Protein AF-A0A1S8B985-F1 (afdb_monomer_lite)

pLDDT: mean 82.53, std 15.38, range [35.03, 96.81]

Sequence (69 aa):
MAADDKPENPWTDSAASTFDGKQYSQYFDPCQEAASKSLRCLHRNGGDREMCSDYFQAYRDCKKQWVRS

InterPro domains:
  IPR009069 Cysteine alpha-hairpin motif superfamily [SSF47072] (25-67)
  IPR010625 CHCH [PF06747] (31-65)
  IPR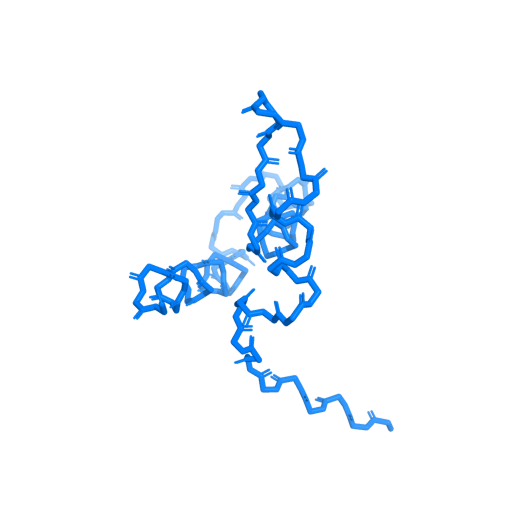051040 Cytochrome c oxidase-assembly factor COX23 [PTHR46811] (5-68)

Structure (mmCIF, N/CA/C/O backbone):
data_AF-A0A1S8B985-F1
#
_entry.id   AF-A0A1S8B985-F1
#
loop_
_atom_site.group_PDB
_atom_site.id
_atom_site.type_symbol
_atom_site.label_atom_id
_atom_site.label_alt_id
_atom_site.label_comp_id
_atom_site.label_asym_id
_atom_site.label_entity_id
_atom_site.label_seq_id
_atom_site.pdbx_PDB_ins_code
_atom_site.Cartn_x
_atom_site.Cartn_y
_atom_site.Cartn_z
_atom_site.occupancy
_atom_site.B_iso_or_equiv
_atom_site.auth_seq_id
_atom_site.auth_comp_id
_atom_site.auth_asym_id
_atom_site.auth_atom_id
_atom_site.pdbx_PDB_model_num
ATOM 1 N N . MET A 1 1 ? 17.848 -12.177 15.816 1.00 35.03 1 MET A N 1
ATOM 2 C CA . MET A 1 1 ? 16.630 -11.376 16.056 1.00 35.03 1 MET A CA 1
ATOM 3 C C . MET A 1 1 ? 15.592 -11.876 15.068 1.00 35.03 1 MET A C 1
ATOM 5 O O . MET A 1 1 ? 15.754 -11.636 13.881 1.00 35.03 1 MET A O 1
ATOM 9 N N . ALA A 1 2 ? 14.653 -12.705 15.524 1.00 40.94 2 ALA A N 1
ATOM 10 C CA . ALA A 1 2 ? 13.606 -13.268 14.678 1.00 40.94 2 ALA A CA 1
ATOM 11 C C . ALA A 1 2 ? 12.456 -12.257 14.617 1.00 40.94 2 ALA A C 1
ATOM 13 O O . ALA A 1 2 ? 11.841 -11.976 15.642 1.00 40.94 2 ALA A O 1
ATOM 14 N N . ALA A 1 3 ? 12.232 -11.664 13.446 1.00 43.97 3 ALA A N 1
ATOM 15 C CA . ALA A 1 3 ? 11.006 -10.933 13.170 1.00 43.97 3 ALA A CA 1
ATOM 16 C C . ALA A 1 3 ? 9.948 -11.973 12.795 1.00 43.97 3 ALA A C 1
ATOM 18 O O . ALA A 1 3 ? 9.903 -12.449 11.662 1.00 43.97 3 ALA A O 1
ATOM 19 N N . ASP A 1 4 ? 9.169 -12.382 13.789 1.00 46.62 4 ASP A N 1
ATOM 20 C CA . ASP A 1 4 ? 7.902 -13.077 13.596 1.00 46.62 4 ASP A CA 1
ATOM 21 C C . ASP A 1 4 ? 6.904 -12.042 13.041 1.00 46.62 4 ASP A C 1
ATOM 23 O O . ASP A 1 4 ? 6.137 -11.445 13.783 1.00 46.62 4 ASP A O 1
ATOM 27 N N . ASP A 1 5 ? 6.989 -11.720 11.746 1.00 46.41 5 ASP A N 1
ATOM 28 C CA . ASP A 1 5 ? 5.998 -10.877 11.055 1.00 46.41 5 ASP A CA 1
ATOM 29 C C . ASP A 1 5 ? 4.929 -11.807 10.473 1.00 46.41 5 ASP A C 1
ATOM 31 O O . ASP A 1 5 ? 4.821 -12.051 9.271 1.00 46.41 5 ASP A O 1
ATOM 35 N N . LYS A 1 6 ? 4.163 -12.432 11.369 1.00 45.19 6 LYS A N 1
ATOM 36 C CA . LYS A 1 6 ? 2.831 -12.919 11.012 1.00 45.19 6 LYS A CA 1
ATOM 37 C C . LYS A 1 6 ? 2.066 -11.685 10.510 1.00 45.19 6 LYS A C 1
ATOM 39 O O . LYS A 1 6 ? 2.226 -10.642 11.133 1.00 45.19 6 LYS A O 1
ATOM 44 N N . PRO A 1 7 ? 1.257 -11.733 9.434 1.00 50.88 7 PRO A N 1
ATOM 45 C CA . PRO A 1 7 ? 0.459 -10.576 9.043 1.00 50.88 7 PRO A CA 1
ATOM 46 C C . PRO A 1 7 ? -0.574 -10.334 10.145 1.00 50.88 7 PRO A C 1
ATOM 48 O O . PRO A 1 7 ? -1.645 -10.942 10.163 1.00 50.88 7 PRO A O 1
ATOM 51 N N . GLU A 1 8 ? -0.191 -9.531 11.130 1.00 58.94 8 GLU A N 1
ATOM 52 C CA . GLU A 1 8 ? -1.037 -9.119 12.229 1.00 58.94 8 GLU A CA 1
ATOM 53 C C . GLU A 1 8 ? -2.185 -8.330 11.610 1.00 58.94 8 GLU A C 1
ATOM 55 O O . GLU A 1 8 ? -1.988 -7.524 10.697 1.00 58.94 8 GLU A O 1
ATOM 60 N N . ASN A 1 9 ? -3.400 -8.654 12.041 1.00 68.62 9 ASN A N 1
ATOM 61 C CA . ASN A 1 9 ? -4.633 -8.097 11.514 1.00 68.62 9 ASN A CA 1
ATOM 62 C C . ASN A 1 9 ? -4.483 -6.572 11.310 1.00 68.62 9 ASN A C 1
ATOM 64 O O . ASN A 1 9 ? -4.146 -5.875 12.267 1.00 68.62 9 ASN A O 1
ATOM 68 N N . PRO A 1 10 ? -4.733 -6.028 10.105 1.00 71.12 10 PRO A N 1
ATOM 69 C CA . PRO A 1 10 ? -4.471 -4.615 9.814 1.00 71.12 10 PRO A CA 1
ATOM 70 C C . PRO A 1 10 ? -5.343 -3.665 10.642 1.00 71.12 10 PRO A C 1
ATOM 72 O O . PRO A 1 10 ? -5.040 -2.481 10.772 1.00 71.12 10 PRO A O 1
ATOM 75 N N . TRP A 1 11 ? -6.413 -4.194 11.235 1.00 75.12 11 TRP A N 1
ATOM 76 C CA . TRP A 1 11 ? -7.189 -3.533 12.268 1.00 75.12 11 TRP A CA 1
ATOM 77 C C . TRP A 1 11 ? -6.625 -3.866 13.658 1.00 75.12 11 TRP A C 1
ATOM 79 O O . TRP A 1 11 ? -7.065 -4.817 14.310 1.00 75.12 11 TRP A O 1
ATOM 89 N N . THR A 1 12 ? -5.620 -3.099 14.088 1.00 77.94 12 THR A N 1
ATOM 90 C CA . THR A 1 12 ? -5.092 -3.101 15.463 1.00 77.94 12 THR A CA 1
ATOM 91 C C . THR A 1 12 ? -5.794 -2.038 16.315 1.00 77.94 12 THR A C 1
ATOM 93 O O . THR A 1 12 ? -6.392 -1.105 15.781 1.00 77.94 12 THR A O 1
ATOM 96 N N . ASP A 1 13 ? -5.688 -2.125 17.644 1.00 75.56 13 ASP A N 1
ATOM 97 C CA . ASP A 1 13 ? -6.205 -1.095 18.568 1.00 75.56 13 ASP A CA 1
ATOM 98 C C . ASP A 1 13 ? -5.664 0.315 18.236 1.00 75.56 13 ASP A C 1
ATOM 100 O O . ASP A 1 13 ? -6.384 1.316 18.248 1.00 75.56 13 ASP A O 1
ATOM 104 N N . SER A 1 14 ? -4.402 0.379 17.804 1.00 76.44 14 SER A N 1
ATOM 105 C CA . SER A 1 14 ? -3.744 1.605 17.349 1.00 76.44 14 SER A CA 1
ATOM 106 C C . SER A 1 14 ? -4.342 2.144 16.044 1.00 76.44 14 SER A C 1
ATOM 108 O O . SER A 1 14 ? -4.528 3.355 15.898 1.00 76.44 14 SER A O 1
ATOM 110 N N . ALA A 1 15 ? -4.665 1.260 15.093 1.00 78.88 15 ALA A N 1
ATOM 111 C CA . ALA A 1 15 ? -5.337 1.632 13.850 1.00 78.88 15 ALA A CA 1
ATOM 112 C C . ALA A 1 15 ? -6.767 2.133 14.113 1.00 78.88 15 ALA A C 1
ATOM 114 O O . ALA A 1 15 ? -7.167 3.147 13.543 1.00 78.88 15 ALA A O 1
ATOM 115 N N . ALA A 1 16 ? -7.497 1.487 15.028 1.00 80.12 16 ALA A N 1
ATOM 116 C CA . ALA A 1 16 ? -8.832 1.909 15.443 1.00 80.12 16 ALA A CA 1
ATOM 117 C C . ALA A 1 16 ? -8.809 3.296 16.108 1.00 80.12 16 ALA A C 1
ATOM 119 O O . ALA A 1 16 ? -9.571 4.178 15.721 1.00 80.12 16 ALA A O 1
ATOM 120 N N . SER A 1 17 ? -7.870 3.526 17.029 1.00 81.12 17 SER A N 1
ATOM 121 C CA . SER A 1 17 ? -7.683 4.825 17.694 1.00 81.12 17 SER A CA 1
ATOM 122 C C . SER A 1 17 ? -7.319 5.942 16.710 1.00 81.12 17 SER A C 1
ATOM 124 O O . SER A 1 17 ? -7.794 7.070 16.825 1.00 81.12 17 SER A O 1
ATOM 126 N N . THR A 1 18 ? -6.495 5.630 15.705 1.00 81.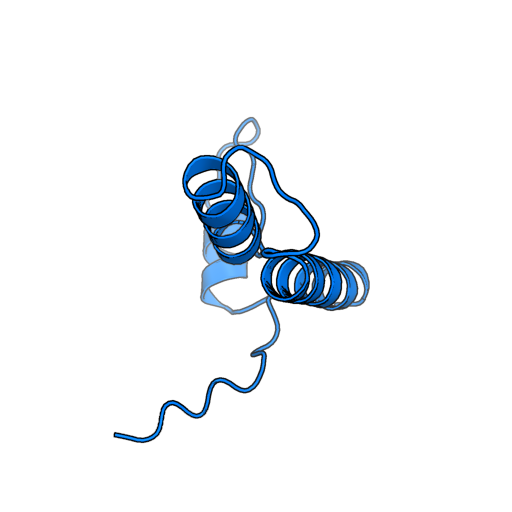31 18 THR A N 1
ATOM 127 C CA . THR A 1 18 ? -6.123 6.589 14.652 1.00 81.31 18 THR A CA 1
ATOM 128 C C . THR A 1 18 ? -7.306 6.903 13.737 1.00 81.31 18 THR A C 1
ATOM 130 O O . THR A 1 18 ? -7.456 8.042 13.300 1.00 81.31 18 THR A O 1
ATOM 133 N N . PHE A 1 19 ? -8.154 5.912 13.450 1.00 82.94 19 PHE A N 1
ATOM 134 C CA . PHE A 1 19 ? -9.373 6.106 12.672 1.00 82.94 19 PHE A CA 1
ATOM 135 C C . PHE A 1 19 ? -10.403 6.969 13.416 1.00 82.94 19 PHE A C 1
ATOM 137 O O . PHE A 1 19 ? -10.986 7.861 12.802 1.00 82.94 19 PHE A O 1
ATOM 144 N N . ASP A 1 20 ? -10.585 6.745 14.720 1.00 81.75 20 ASP A N 1
ATOM 145 C CA . ASP A 1 20 ? -11.520 7.500 15.565 1.00 81.75 20 ASP A CA 1
ATOM 146 C C . ASP A 1 20 ? -11.067 8.957 15.783 1.00 81.75 20 ASP A C 1
ATOM 148 O O . ASP A 1 20 ? -11.856 9.891 15.662 1.00 81.75 20 ASP A O 1
ATOM 152 N N . GLY A 1 21 ? -9.763 9.177 15.999 1.00 82.19 21 GLY A N 1
ATOM 153 C CA . GLY A 1 21 ? -9.184 10.510 16.212 1.00 82.19 21 GLY A CA 1
ATOM 154 C C . GLY A 1 21 ? -8.944 11.334 14.940 1.00 82.19 21 GLY A C 1
ATOM 155 O O . GLY A 1 21 ? -8.458 12.468 15.007 1.00 82.19 21 GLY A O 1
ATOM 156 N N . LYS A 1 22 ? -9.238 10.775 13.766 1.00 82.94 22 LYS A N 1
ATOM 157 C CA . LYS A 1 22 ? -8.964 11.396 12.469 1.00 82.94 22 LYS A CA 1
ATOM 158 C C . LYS A 1 22 ? -9.967 12.520 12.175 1.00 82.94 22 LYS A C 1
ATOM 160 O O . LYS A 1 22 ? -11.156 12.427 12.469 1.00 82.94 22 LYS A O 1
ATOM 165 N N . GLN A 1 23 ? -9.519 13.566 11.481 1.00 84.50 23 GLN A N 1
ATOM 166 C CA . GLN A 1 23 ? -10.437 14.594 10.973 1.00 84.50 23 GLN A CA 1
ATOM 167 C C . GLN A 1 23 ? -11.380 14.005 9.908 1.00 84.50 23 GLN A C 1
ATOM 169 O O . GLN A 1 23 ? -10.981 13.152 9.105 1.00 84.50 23 GLN A O 1
ATOM 174 N N . TYR A 1 24 ? -12.624 14.491 9.845 1.00 75.56 24 TYR A N 1
ATOM 175 C CA . TYR A 1 24 ? -13.647 13.969 8.923 1.00 75.56 24 TYR A CA 1
ATOM 176 C C . TYR A 1 24 ? -13.188 13.930 7.451 1.00 75.56 24 TYR A C 1
ATOM 178 O O . TYR A 1 24 ? -13.537 12.999 6.731 1.00 75.56 24 TYR A O 1
ATOM 186 N N . SER A 1 25 ? -12.336 14.866 7.020 1.00 85.06 25 SER A N 1
ATOM 187 C CA . SER A 1 25 ? -11.794 14.945 5.653 1.00 85.06 25 SER A CA 1
ATOM 188 C C . SER A 1 25 ? -10.476 14.198 5.419 1.00 85.06 25 SER A C 1
ATOM 190 O O . SER A 1 25 ? -10.051 14.059 4.274 1.00 85.06 25 SER A O 1
ATOM 192 N N . GLN A 1 26 ? -9.799 13.730 6.467 1.00 83.62 26 GLN A N 1
ATOM 193 C CA . GLN A 1 26 ? -8.513 13.050 6.318 1.00 83.62 26 GLN A CA 1
ATOM 194 C C . GLN A 1 26 ? -8.727 11.657 5.700 1.00 83.62 26 GLN A C 1
ATOM 196 O O . GLN A 1 26 ? -9.781 11.056 5.871 1.00 83.62 26 GLN A O 1
ATOM 201 N N . TYR A 1 27 ? -7.763 11.137 4.946 1.00 82.00 27 TYR A N 1
ATOM 202 C CA . TYR A 1 27 ? -7.796 9.755 4.457 1.00 82.00 27 TYR A CA 1
ATOM 203 C C . TYR A 1 27 ? -7.037 8.865 5.444 1.00 82.00 27 TYR A C 1
ATOM 205 O O . TYR A 1 27 ? -5.953 9.241 5.884 1.00 82.00 27 TYR A O 1
ATOM 213 N N . PHE A 1 28 ? -7.603 7.711 5.797 1.00 85.12 28 PHE A N 1
ATOM 214 C CA . PHE A 1 28 ? -6.929 6.702 6.611 1.00 85.12 28 PHE A CA 1
ATOM 215 C C . PHE A 1 28 ? -7.018 5.357 5.904 1.00 85.12 28 PHE A C 1
ATOM 217 O O . PHE A 1 28 ? -8.099 4.937 5.493 1.00 85.12 28 PHE A O 1
ATOM 224 N N . ASP A 1 29 ? -5.872 4.704 5.768 1.00 85.25 29 ASP A N 1
ATOM 225 C CA . ASP A 1 29 ? -5.745 3.383 5.174 1.00 85.25 29 ASP A CA 1
ATOM 226 C C . ASP A 1 29 ? -4.810 2.565 6.071 1.00 85.25 29 ASP A C 1
ATOM 228 O O . ASP A 1 29 ? -3.622 2.879 6.160 1.00 85.25 29 ASP A O 1
ATOM 232 N N . PRO A 1 30 ? -5.307 1.520 6.751 1.00 86.44 30 PRO A N 1
ATOM 233 C CA . PRO A 1 30 ? -4.468 0.694 7.618 1.00 86.44 30 PRO A CA 1
ATOM 234 C C . PRO A 1 30 ? -3.398 -0.089 6.834 1.00 86.44 30 PRO A C 1
ATOM 236 O O . PRO A 1 30 ? -2.443 -0.601 7.409 1.00 86.44 30 PRO A O 1
ATOM 239 N N . CYS A 1 31 ? -3.512 -0.146 5.504 1.00 91.44 31 CYS A N 1
ATOM 240 C CA . CYS A 1 31 ? -2.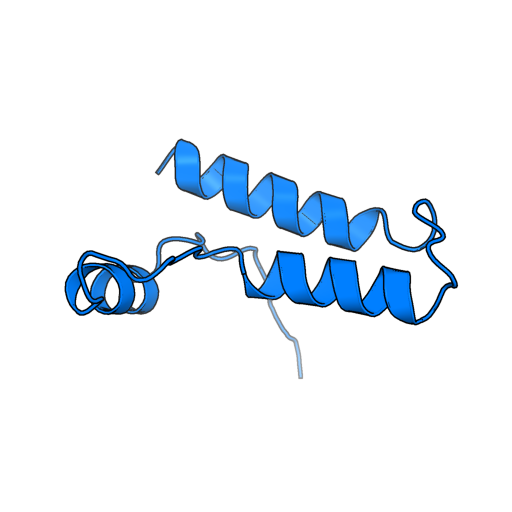571 -0.793 4.596 1.00 91.44 31 CYS A CA 1
ATOM 241 C C . CYS A 1 31 ? -1.575 0.193 3.955 1.00 91.44 31 CYS A C 1
ATOM 243 O O . CYS A 1 31 ? -0.840 -0.184 3.032 1.00 91.44 31 CYS A O 1
ATOM 245 N N . GLN A 1 32 ? -1.516 1.441 4.436 1.00 90.50 32 GLN A N 1
ATOM 246 C CA . GLN A 1 32 ? -0.731 2.522 3.837 1.00 90.50 32 GLN A CA 1
ATOM 247 C C . GLN A 1 32 ? 0.770 2.213 3.804 1.00 90.50 32 GLN A C 1
ATOM 249 O O . GLN A 1 32 ? 1.460 2.587 2.852 1.00 90.50 32 GLN A O 1
ATOM 254 N N . GLU A 1 33 ? 1.281 1.468 4.785 1.00 89.50 33 GLU A N 1
ATOM 255 C CA . GLU A 1 33 ? 2.672 1.006 4.805 1.00 89.50 33 GLU A CA 1
ATOM 256 C C . GLU A 1 33 ? 2.972 0.030 3.658 1.00 89.50 33 GLU A C 1
ATOM 258 O O . GLU A 1 33 ? 3.965 0.189 2.939 1.00 89.50 33 GLU A O 1
ATOM 263 N N . ALA A 1 34 ? 2.090 -0.946 3.420 1.00 91.75 34 ALA A N 1
ATOM 264 C CA . ALA A 1 34 ? 2.230 -1.895 2.315 1.00 91.75 34 ALA A CA 1
ATOM 265 C C . ALA A 1 34 ? 2.112 -1.191 0.949 1.00 91.75 34 ALA A C 1
ATOM 267 O O . ALA A 1 34 ? 2.896 -1.465 0.032 1.00 91.75 34 ALA A O 1
ATOM 268 N N . ALA A 1 35 ? 1.205 -0.216 0.828 1.00 92.31 35 ALA A N 1
ATOM 269 C CA . ALA A 1 35 ? 1.098 0.634 -0.358 1.00 92.31 35 ALA A CA 1
ATOM 270 C C . ALA A 1 35 ? 2.386 1.4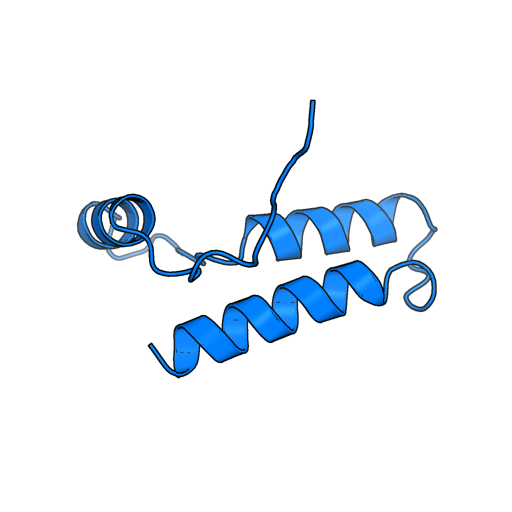44 -0.592 1.00 92.31 35 ALA A C 1
ATOM 272 O O . ALA A 1 35 ? 2.934 1.458 -1.695 1.00 92.31 35 ALA A O 1
ATOM 273 N N . SER A 1 36 ? 2.931 2.055 0.461 1.00 94.12 36 SER A N 1
ATOM 274 C CA . SER A 1 36 ? 4.156 2.858 0.389 1.00 94.12 36 SER A CA 1
ATOM 275 C C . SER A 1 36 ? 5.383 2.017 0.037 1.00 94.12 36 SER A C 1
ATOM 277 O O . SER A 1 36 ? 6.261 2.478 -0.692 1.00 94.12 36 SER A O 1
ATOM 279 N N . LYS A 1 37 ? 5.477 0.773 0.523 1.00 93.94 37 LYS A N 1
ATOM 280 C CA . LYS A 1 37 ? 6.532 -0.175 0.115 1.00 93.94 37 LYS A CA 1
ATOM 281 C C . LYS A 1 37 ? 6.415 -0.532 -1.371 1.00 93.94 37 LYS A C 1
ATOM 283 O O . LYS A 1 37 ? 7.414 -0.481 -2.085 1.00 93.94 37 LYS A O 1
ATOM 288 N N . SER A 1 38 ? 5.195 -0.779 -1.846 1.00 93.38 38 SER A N 1
ATOM 289 C CA . SER A 1 38 ? 4.911 -1.060 -3.258 1.00 93.38 38 SER A CA 1
ATOM 290 C C . SER A 1 38 ? 5.325 0.098 -4.178 1.00 93.38 38 SER A C 1
ATOM 292 O O . SER A 1 38 ? 6.010 -0.112 -5.178 1.00 93.38 38 SER A O 1
ATOM 294 N N . LEU A 1 39 ? 4.982 1.337 -3.810 1.00 95.06 39 LEU A N 1
ATOM 295 C CA . LEU A 1 39 ? 5.367 2.540 -4.561 1.00 95.06 39 LEU A CA 1
ATOM 296 C C . LEU A 1 39 ? 6.882 2.774 -4.543 1.00 95.06 39 LEU A C 1
ATOM 298 O O . LEU A 1 39 ? 7.474 3.080 -5.575 1.00 95.06 39 LEU A O 1
ATOM 302 N N . ARG A 1 40 ? 7.534 2.570 -3.390 1.00 96.06 40 ARG A N 1
ATOM 303 C CA . ARG A 1 40 ? 9.000 2.653 -3.278 1.00 96.06 40 ARG A CA 1
ATOM 304 C C . ARG A 1 40 ? 9.701 1.636 -4.175 1.00 96.06 40 ARG A C 1
ATOM 306 O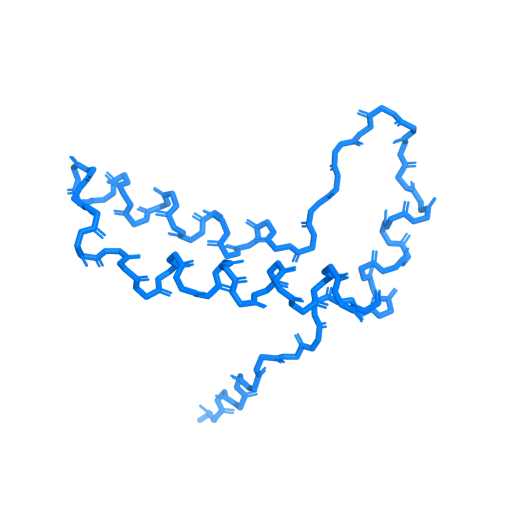 O . ARG A 1 40 ? 10.713 1.977 -4.780 1.00 96.06 40 ARG A O 1
ATOM 313 N N . CYS A 1 41 ? 9.174 0.417 -4.273 1.00 96.81 41 CYS A N 1
ATOM 314 C CA . CYS A 1 41 ? 9.705 -0.595 -5.180 1.00 96.81 41 CYS A CA 1
ATOM 315 C C . CYS A 1 41 ? 9.588 -0.148 -6.644 1.00 96.81 41 CYS A C 1
ATOM 317 O O . CYS A 1 41 ? 10.582 -0.172 -7.367 1.00 96.81 41 CYS A O 1
ATOM 319 N N . LEU A 1 42 ? 8.423 0.358 -7.060 1.00 96.38 42 LEU A N 1
ATOM 320 C CA . LEU A 1 42 ? 8.227 0.870 -8.419 1.00 96.38 42 LEU A CA 1
ATOM 321 C C . LEU A 1 42 ? 9.183 2.023 -8.744 1.00 96.38 42 LEU A C 1
ATOM 323 O O . LEU A 1 42 ? 9.811 2.014 -9.798 1.00 96.38 42 LEU A O 1
ATOM 327 N N . HIS A 1 43 ? 9.349 2.986 -7.833 1.00 96.56 43 HIS A N 1
ATOM 328 C CA . HIS A 1 43 ? 10.266 4.112 -8.038 1.00 96.56 43 HIS A CA 1
ATOM 329 C C . HIS A 1 43 ? 11.725 3.666 -8.210 1.00 96.56 43 HIS A C 1
ATOM 331 O O . HIS A 1 43 ? 12.471 4.298 -8.951 1.00 96.56 43 HIS A O 1
ATOM 337 N N . ARG A 1 44 ? 12.139 2.584 -7.539 1.00 96.12 44 ARG A N 1
ATOM 338 C CA . ARG A 1 44 ? 13.507 2.047 -7.625 1.00 96.12 44 ARG A CA 1
ATOM 339 C C . ARG A 1 44 ? 13.747 1.216 -8.882 1.00 96.12 44 ARG A C 1
ATOM 341 O O . ARG A 1 44 ? 14.856 1.232 -9.398 1.00 96.12 44 ARG A O 1
ATOM 348 N N . ASN A 1 45 ? 12.721 0.523 -9.369 1.00 95.19 45 ASN A N 1
ATOM 349 C CA . ASN A 1 45 ? 12.823 -0.404 -10.498 1.00 95.19 45 ASN A CA 1
ATOM 350 C C . ASN A 1 45 ? 12.245 0.176 -11.802 1.00 95.19 45 ASN A C 1
ATOM 352 O O . ASN A 1 45 ? 11.809 -0.569 -12.672 1.00 95.19 45 ASN A O 1
ATOM 356 N N . GLY A 1 46 ? 12.171 1.505 -11.938 1.00 95.38 46 GLY A N 1
ATOM 357 C CA . GLY A 1 46 ? 11.698 2.152 -13.171 1.00 95.38 46 GLY A CA 1
ATOM 358 C C . GLY A 1 46 ? 10.237 1.852 -13.531 1.00 95.38 46 GLY A C 1
ATOM 359 O O . GLY A 1 46 ? 9.854 1.945 -14.692 1.00 95.38 46 GLY A O 1
ATOM 360 N N . GLY A 1 47 ? 9.418 1.485 -12.544 1.00 93.62 47 GLY A N 1
ATOM 361 C CA . GLY A 1 47 ? 8.026 1.096 -12.747 1.00 93.62 47 GLY A CA 1
ATOM 362 C C . GLY A 1 47 ? 7.819 -0.377 -13.099 1.00 93.62 47 GLY A C 1
ATOM 363 O O . GLY A 1 47 ? 6.685 -0.751 -13.399 1.00 93.62 47 GLY A O 1
ATOM 364 N N . ASP A 1 48 ? 8.859 -1.215 -13.035 1.00 93.75 48 ASP A N 1
ATOM 365 C CA . ASP A 1 48 ? 8.718 -2.654 -13.248 1.00 93.75 48 ASP A CA 1
ATOM 366 C C . ASP A 1 48 ? 7.844 -3.285 -12.154 1.00 93.75 48 ASP A C 1
ATOM 368 O O . ASP A 1 48 ? 8.163 -3.283 -10.961 1.00 93.75 48 ASP A O 1
ATOM 372 N N . ARG A 1 49 ? 6.690 -3.800 -12.579 1.00 92.62 49 ARG A N 1
ATOM 373 C CA . ARG A 1 49 ? 5.668 -4.361 -11.696 1.00 92.62 49 ARG A CA 1
ATOM 374 C C . ARG A 1 49 ? 5.984 -5.796 -11.296 1.00 92.62 49 ARG A C 1
ATOM 376 O O . ARG A 1 49 ? 5.541 -6.212 -10.227 1.00 92.62 49 ARG A O 1
ATOM 383 N N . GLU A 1 50 ? 6.710 -6.549 -12.117 1.00 94.56 50 GLU A N 1
ATOM 384 C CA . GLU A 1 50 ? 7.000 -7.957 -11.834 1.00 94.56 50 GLU A CA 1
ATOM 385 C C . GLU A 1 50 ? 7.954 -8.073 -10.642 1.00 94.56 50 GLU A C 1
ATOM 387 O O . GLU A 1 50 ? 7.696 -8.846 -9.716 1.00 94.56 50 GLU A O 1
ATOM 392 N N . MET A 1 51 ? 8.954 -7.186 -10.587 1.00 91.94 51 MET A N 1
ATOM 393 C CA . MET A 1 51 ? 9.896 -7.055 -9.466 1.00 91.94 51 MET A CA 1
ATOM 394 C C . MET A 1 51 ? 9.232 -6.677 -8.131 1.00 91.94 51 MET A C 1
ATOM 396 O O . MET A 1 51 ? 9.832 -6.851 -7.072 1.00 91.94 51 MET A O 1
ATOM 400 N N . CYS A 1 52 ? 8.009 -6.140 -8.164 1.00 96.62 52 CYS A N 1
ATOM 401 C CA . CYS A 1 52 ? 7.302 -5.619 -6.992 1.00 96.62 52 CYS A CA 1
ATOM 402 C C . CYS A 1 52 ? 6.056 -6.433 -6.608 1.00 96.62 52 CYS A C 1
ATOM 404 O O . CYS A 1 52 ? 5.275 -5.997 -5.757 1.00 96.62 52 CYS A O 1
ATOM 406 N N . SER A 1 53 ? 5.859 -7.597 -7.233 1.00 94.75 53 SER A N 1
ATOM 407 C CA . SER A 1 53 ? 4.682 -8.458 -7.063 1.00 94.75 53 SER A CA 1
ATOM 408 C C . SER A 1 53 ? 4.395 -8.818 -5.600 1.00 94.75 53 SER A C 1
ATOM 410 O O . SER A 1 53 ? 3.247 -8.692 -5.166 1.00 94.75 53 SER A O 1
ATOM 412 N N . ASP A 1 54 ? 5.425 -9.130 -4.814 1.00 92.56 54 ASP A N 1
ATOM 413 C CA . ASP A 1 54 ? 5.297 -9.449 -3.385 1.00 92.56 54 ASP A CA 1
ATOM 414 C C . ASP A 1 54 ? 4.741 -8.277 -2.560 1.00 92.56 54 ASP A C 1
ATOM 416 O O . ASP A 1 54 ? 3.879 -8.459 -1.696 1.00 92.56 54 ASP A O 1
ATOM 420 N N . TYR A 1 55 ? 5.161 -7.043 -2.860 1.00 93.38 55 TYR A N 1
ATOM 421 C CA . TYR A 1 55 ? 4.646 -5.855 -2.174 1.00 93.38 55 TYR A CA 1
ATOM 422 C C . TYR A 1 55 ? 3.168 -5.611 -2.500 1.00 93.38 55 TYR A C 1
ATOM 424 O O . TYR A 1 55 ? 2.376 -5.277 -1.613 1.00 93.38 55 TYR A O 1
ATOM 432 N N . PHE A 1 56 ? 2.770 -5.833 -3.756 1.00 94.44 56 PHE A N 1
ATOM 433 C CA . PHE A 1 56 ? 1.364 -5.743 -4.148 1.00 94.44 56 PHE A CA 1
ATOM 434 C C . PHE A 1 56 ? 0.522 -6.832 -3.494 1.00 94.44 56 PHE A C 1
ATOM 436 O O . PHE A 1 56 ? -0.627 -6.577 -3.123 1.00 94.44 56 PHE A O 1
ATOM 443 N N . GLN A 1 57 ? 1.079 -8.034 -3.352 1.00 93.19 57 GLN A N 1
ATOM 444 C CA . GLN A 1 57 ? 0.414 -9.145 -2.692 1.00 93.19 57 GLN A CA 1
ATOM 445 C C . GLN A 1 57 ? 0.168 -8.822 -1.213 1.00 93.19 57 GLN A C 1
ATOM 447 O O . GLN A 1 57 ? -0.976 -8.898 -0.766 1.00 93.19 57 GLN A O 1
ATOM 452 N N . ALA A 1 58 ? 1.174 -8.301 -0.506 1.00 92.50 58 ALA A N 1
ATOM 453 C CA . ALA A 1 58 ? 1.026 -7.834 0.872 1.00 92.50 58 ALA A CA 1
ATOM 454 C C . ALA A 1 58 ? -0.062 -6.751 1.018 1.00 92.50 58 ALA A C 1
ATOM 456 O O . ALA A 1 58 ? -0.907 -6.826 1.911 1.00 92.50 58 ALA A O 1
ATOM 457 N N . TYR A 1 59 ? -0.111 -5.769 0.108 1.00 91.81 59 TYR A N 1
ATOM 458 C CA . TYR A 1 59 ? -1.158 -4.738 0.120 1.00 91.81 59 TYR A CA 1
ATOM 459 C C . TYR A 1 59 ? -2.561 -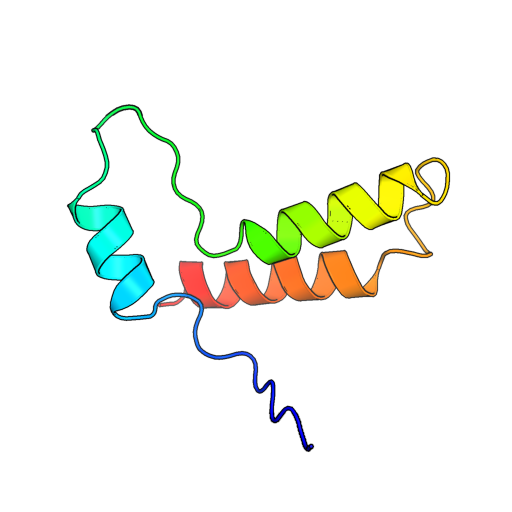5.317 -0.122 1.00 91.81 59 TYR A C 1
ATOM 461 O O . TYR A 1 59 ? -3.532 -4.922 0.530 1.00 91.81 59 TYR A O 1
ATOM 469 N N . ARG A 1 60 ? -2.686 -6.273 -1.049 1.00 93.25 60 ARG A N 1
ATOM 470 C CA . ARG A 1 60 ? -3.952 -6.961 -1.337 1.00 93.25 60 ARG A CA 1
ATOM 471 C C . ARG A 1 60 ? -4.431 -7.777 -0.150 1.00 93.25 60 ARG A C 1
ATOM 473 O O . ARG A 1 60 ? -5.618 -7.729 0.161 1.00 93.25 60 ARG A O 1
ATOM 480 N N . ASP A 1 61 ? -3.538 -8.513 0.493 1.00 92.12 61 ASP A N 1
ATOM 481 C CA . ASP A 1 61 ? -3.897 -9.362 1.622 1.00 92.12 61 ASP A CA 1
ATOM 482 C C . ASP A 1 61 ? -4.247 -8.532 2.855 1.00 92.12 61 ASP A C 1
ATOM 484 O O . ASP A 1 61 ? -5.234 -8.840 3.521 1.00 92.12 61 ASP A O 1
ATOM 488 N N . CYS A 1 62 ? -3.559 -7.409 3.075 1.00 91.31 62 CYS A N 1
ATOM 489 C CA . CYS A 1 62 ? -3.968 -6.415 4.063 1.00 91.31 62 CYS A CA 1
ATOM 490 C C . CYS A 1 62 ? -5.391 -5.895 3.789 1.00 91.31 62 CYS A C 1
ATOM 492 O O . CYS A 1 62 ? -6.261 -5.967 4.654 1.00 91.31 62 CYS A O 1
ATOM 494 N N . LYS A 1 63 ? -5.697 -5.458 2.558 1.00 89.06 63 LYS A N 1
ATOM 495 C CA . LYS A 1 63 ? -7.053 -4.973 2.246 1.00 89.06 63 LYS A CA 1
ATOM 496 C C . LYS A 1 63 ? -8.127 -6.049 2.363 1.00 89.06 63 LYS A C 1
ATOM 498 O O . LYS A 1 63 ? -9.225 -5.747 2.813 1.00 89.06 63 LYS A O 1
ATOM 503 N N . LYS A 1 64 ? -7.838 -7.294 1.976 1.00 89.25 64 LYS A N 1
ATOM 504 C CA . LYS A 1 64 ? -8.784 -8.410 2.147 1.00 89.25 64 LYS A CA 1
ATOM 505 C C . LYS A 1 64 ? -9.112 -8.646 3.615 1.00 89.25 64 LYS A C 1
ATOM 507 O O . LYS A 1 64 ? -10.268 -8.913 3.924 1.00 89.25 64 LYS A O 1
ATOM 512 N N . GLN A 1 65 ? -8.108 -8.577 4.487 1.00 86.38 65 GLN A N 1
ATOM 513 C CA . GLN A 1 65 ? -8.319 -8.705 5.923 1.00 86.38 65 GLN A CA 1
ATOM 514 C C . GLN A 1 65 ? -9.158 -7.539 6.440 1.00 86.38 65 GLN A C 1
ATOM 516 O O . GLN A 1 65 ? -10.174 -7.791 7.069 1.00 86.38 65 GLN A O 1
ATOM 521 N N . TRP A 1 66 ? -8.822 -6.300 6.063 1.00 82.56 66 TRP A N 1
ATOM 522 C CA . TRP A 1 66 ? -9.563 -5.111 6.490 1.00 82.56 66 TRP A CA 1
ATOM 523 C C . TRP A 1 66 ? -11.037 -5.105 6.049 1.00 82.56 66 TRP A C 1
ATOM 525 O O . TRP A 1 66 ? -11.922 -4.816 6.843 1.00 82.56 66 TRP A O 1
ATOM 535 N N . VAL A 1 67 ? -11.331 -5.455 4.794 1.00 81.62 67 VAL A N 1
ATOM 536 C CA . VAL A 1 67 ? -12.718 -5.495 4.284 1.00 81.62 67 VAL A CA 1
ATOM 537 C C . VAL A 1 67 ? -13.539 -6.620 4.930 1.00 81.62 67 VAL A C 1
ATOM 539 O O . VAL A 1 67 ? -14.766 -6.574 4.915 1.00 81.62 67 VAL A O 1
ATOM 542 N N . ARG A 1 68 ? -12.874 -7.652 5.462 1.00 76.94 68 ARG A N 1
ATOM 543 C CA . ARG A 1 68 ? -13.520 -8.792 6.122 1.00 76.94 68 ARG A CA 1
ATOM 544 C C . ARG A 1 68 ? -13.618 -8.633 7.647 1.00 76.94 68 ARG A C 1
ATOM 546 O O . ARG A 1 68 ? -14.376 -9.389 8.255 1.00 76.94 68 ARG A O 1
ATOM 553 N N . SER A 1 69 ? -12.836 -7.731 8.240 1.00 60.03 69 SER A N 1
ATOM 554 C CA . SER A 1 69 ? -12.817 -7.434 9.680 1.00 60.03 69 SER A CA 1
ATOM 555 C C . SER A 1 69 ? -13.924 -6.491 10.127 1.00 60.03 69 SER A C 1
ATOM 557 O O . SER A 1 69 ? -14.401 -5.700 9.286 1.00 60.03 69 SER A O 1
#

Secondary structure (DSSP, 8-state):
---------S--HHHHHHHHTS-TT----TTHHHHHHHHHHHHHTTT-SGGGHHHHHHHHHHHHHHHH-

Organism: NCBI:txid420778

Foldseek 3Di:
DDPPPPVDQLDDPVLVVCVVPDDPPDDRDSLVVLVVQLVVQCVVVVNDNVSSVVSVVSSVVNVVSVVVD

Radius of gyration: 13.89 Å; chains: 1; bounding box: 30×28×32 Å